Protein AF-A0A653W992-F1 (afdb_monomer_lite)

Secondary structure (DSSP, 8-state):
--------BTTEEE-TTS-EEEE-SS-EEEEETTEEEETTS-EEE----S-----EEEEEEETTEEEEEEE----SSS--EEEEEEEE-SS-EEEEEE-GGG--SS--SS--THHHHHHHHHHHHT-SSEEEESSS--HHHHHHHHHHHHHHHH-

pLDDT: mean 84.24, std 14.91, range [30.56, 96.31]

Structure (mmCIF, N/CA/C/O backbone):
data_AF-A0A653W992-F1
#
_entry.id   AF-A0A653W992-F1
#
loop_
_atom_site.group_PDB
_atom_site.id
_atom_site.type_symbol
_atom_site.label_atom_id
_atom_site.label_alt_id
_atom_site.label_comp_id
_atom_site.label_asym_id
_atom_site.label_entity_id
_atom_site.label_seq_id
_atom_site.pdbx_PDB_ins_code
_atom_site.Cartn_x
_atom_site.Cartn_y
_atom_site.Cartn_z
_atom_site.occupancy
_atom_site.B_iso_or_equiv
_atom_site.auth_seq_id
_atom_site.auth_comp_id
_atom_site.auth_asym_id
_atom_site.auth_atom_id
_atom_site.pdbx_PDB_model_num
ATOM 1 N N . MET A 1 1 ? 14.670 -23.762 14.398 1.00 33.62 1 MET A N 1
ATOM 2 C CA . MET A 1 1 ? 13.856 -22.955 15.331 1.00 33.62 1 MET A CA 1
ATOM 3 C C . MET A 1 1 ? 13.673 -21.598 14.675 1.00 33.62 1 MET A C 1
ATOM 5 O O . MET A 1 1 ? 14.573 -20.774 14.749 1.00 33.62 1 MET A O 1
ATOM 9 N N . VAL A 1 2 ? 12.604 -21.442 13.892 1.00 32.41 2 VAL A N 1
ATOM 10 C CA . VAL A 1 2 ? 12.324 -20.205 13.151 1.00 32.41 2 VAL A CA 1
ATOM 11 C C . VAL A 1 2 ? 11.739 -19.209 14.148 1.00 32.41 2 VAL A C 1
ATOM 13 O O . VAL A 1 2 ? 10.761 -19.517 14.825 1.00 32.41 2 VAL A O 1
ATOM 16 N N . LYS A 1 3 ? 12.388 -18.053 14.309 1.00 30.56 3 LYS A N 1
ATOM 17 C CA . LYS A 1 3 ? 11.819 -16.918 15.036 1.00 30.56 3 LYS A CA 1
ATOM 18 C C . LYS A 1 3 ? 10.746 -16.308 14.134 1.00 30.56 3 LYS A C 1
ATOM 20 O O . LYS A 1 3 ? 11.081 -15.534 13.248 1.00 30.56 3 LYS A O 1
ATOM 25 N N . CYS A 1 4 ? 9.482 -16.655 14.351 1.00 42.38 4 CYS A N 1
ATOM 26 C CA . CYS A 1 4 ? 8.372 -15.831 13.885 1.00 42.38 4 CYS A CA 1
ATOM 27 C C . CYS A 1 4 ? 8.375 -14.568 14.751 1.00 42.38 4 CYS A C 1
ATOM 29 O O . CYS A 1 4 ? 7.925 -14.594 15.897 1.00 42.38 4 CYS A O 1
ATOM 31 N N . GLN A 1 5 ? 8.978 -13.486 14.262 1.00 39.88 5 GLN A N 1
ATOM 32 C CA . GLN A 1 5 ? 8.720 -12.169 14.831 1.00 39.88 5 GLN A CA 1
ATOM 33 C C . GLN A 1 5 ? 7.346 -11.744 14.321 1.00 39.88 5 GLN A C 1
ATOM 35 O O . GLN A 1 5 ? 7.223 -11.244 13.211 1.00 39.88 5 GLN A O 1
ATOM 40 N N . SER A 1 6 ? 6.310 -12.027 15.112 1.00 42.47 6 SER A N 1
ATOM 41 C CA . SER A 1 6 ? 4.991 -11.439 14.903 1.00 42.47 6 SER A CA 1
ATOM 42 C C . SER A 1 6 ? 5.115 -9.943 15.172 1.00 42.47 6 SER A C 1
ATOM 44 O O . SER A 1 6 ? 5.264 -9.526 16.323 1.00 42.47 6 SER A O 1
ATOM 46 N N . SER A 1 7 ? 5.149 -9.130 14.122 1.00 49.47 7 SER A N 1
ATOM 47 C CA . SER A 1 7 ? 4.973 -7.683 14.225 1.00 49.47 7 SER A CA 1
ATOM 48 C C . SER A 1 7 ? 3.482 -7.384 14.405 1.00 49.47 7 SER A C 1
ATOM 50 O O . SER A 1 7 ? 2.852 -6.802 13.528 1.00 49.47 7 SER A O 1
ATOM 52 N N . ASP A 1 8 ? 2.914 -7.834 15.529 1.00 55.31 8 ASP A N 1
ATOM 53 C CA . ASP A 1 8 ? 1.565 -7.462 15.960 1.00 55.31 8 ASP A CA 1
ATOM 54 C C . ASP A 1 8 ? 1.601 -6.002 16.417 1.00 55.31 8 ASP A C 1
ATOM 56 O O . ASP A 1 8 ? 1.963 -5.682 17.554 1.00 55.31 8 ASP A O 1
ATOM 60 N N . VAL A 1 9 ? 1.257 -5.094 15.511 1.00 65.62 9 VAL A N 1
ATOM 61 C CA . VAL A 1 9 ? 1.146 -3.667 15.802 1.00 65.62 9 VAL A CA 1
ATOM 62 C C . VAL A 1 9 ? -0.334 -3.338 15.843 1.00 65.62 9 VAL A C 1
ATOM 64 O O . VAL A 1 9 ? -0.971 -3.289 14.807 1.00 65.62 9 VAL A O 1
ATOM 67 N N . ARG A 1 10 ? -0.890 -3.161 17.049 1.00 72.38 10 ARG A N 1
ATOM 68 C CA . ARG A 1 10 ? -2.272 -2.721 17.348 1.00 72.38 10 ARG A CA 1
ATOM 69 C C . ARG A 1 10 ? -3.287 -2.976 16.218 1.00 72.38 10 ARG A C 1
ATOM 71 O O . ARG A 1 10 ? -3.537 -2.087 15.431 1.00 72.38 10 ARG A O 1
ATOM 78 N N . GLY A 1 11 ? -3.914 -4.147 16.150 1.00 86.31 11 GLY A N 1
ATOM 79 C CA . GLY A 1 11 ? -4.933 -4.431 15.125 1.00 86.31 11 GLY A CA 1
ATOM 80 C C . GLY A 1 11 ? -4.375 -4.694 13.722 1.00 86.31 11 GLY A C 1
ATOM 81 O O . GLY A 1 11 ? -5.127 -5.120 12.863 1.00 86.31 11 GLY A O 1
ATOM 82 N N . ILE A 1 12 ? -3.076 -4.524 13.481 1.00 93.12 12 ILE A N 1
ATOM 83 C CA . ILE A 1 12 ? -2.387 -5.012 12.286 1.00 93.12 12 ILE A CA 1
ATOM 84 C C . ILE A 1 12 ? -1.557 -6.237 12.650 1.00 93.12 12 ILE A C 1
ATOM 86 O O . ILE A 1 12 ? -0.782 -6.215 13.609 1.00 93.12 12 ILE A O 1
ATOM 90 N N . ARG A 1 13 ? -1.689 -7.293 11.849 1.00 92.50 13 ARG A N 1
ATOM 91 C CA . ARG A 1 13 ? -0.866 -8.502 11.944 1.00 92.50 13 ARG A CA 1
ATOM 92 C C . ARG A 1 13 ? -0.565 -9.075 10.570 1.00 92.50 13 ARG A C 1
ATOM 94 O O . ARG A 1 13 ? -1.319 -8.856 9.628 1.00 92.50 13 ARG A O 1
ATOM 101 N N . THR A 1 14 ? 0.485 -9.876 10.478 1.00 90.88 14 THR A N 1
ATOM 102 C CA . THR A 1 14 ? 0.750 -10.711 9.300 1.00 90.88 14 THR A CA 1
ATOM 103 C C . THR A 1 14 ? 0.310 -12.137 9.613 1.00 90.88 14 THR A C 1
ATOM 105 O O . THR A 1 14 ? 0.694 -12.679 10.648 1.00 90.88 14 THR A O 1
ATOM 108 N N . ASN A 1 15 ? -0.534 -12.739 8.773 1.00 88.81 15 ASN A N 1
ATOM 109 C CA . ASN A 1 15 ? -0.972 -14.125 8.964 1.00 88.81 15 ASN A CA 1
ATOM 110 C C . ASN A 1 15 ? 0.077 -15.140 8.455 1.00 88.81 15 ASN A C 1
ATOM 112 O O . ASN A 1 15 ? 1.110 -14.760 7.904 1.00 88.81 15 ASN A O 1
ATOM 116 N N . ASP A 1 16 ? -0.199 -16.438 8.622 1.00 87.19 16 ASP A N 1
ATOM 117 C CA . ASP A 1 16 ? 0.714 -17.521 8.215 1.00 87.19 16 ASP A CA 1
ATOM 118 C C . ASP A 1 16 ? 0.982 -17.566 6.697 1.00 87.19 16 ASP A C 1
ATOM 120 O O . ASP A 1 16 ? 2.011 -18.090 6.270 1.00 87.19 16 ASP A O 1
ATOM 124 N N . ASP A 1 17 ? 0.094 -16.978 5.889 1.00 86.19 17 ASP A N 1
ATOM 125 C CA . ASP A 1 17 ? 0.228 -16.871 4.432 1.00 86.19 17 ASP A CA 1
ATOM 126 C C . ASP A 1 17 ? 1.003 -15.611 3.998 1.00 86.19 17 ASP A C 1
ATOM 128 O O . ASP A 1 17 ? 1.178 -15.363 2.805 1.00 86.19 17 ASP A O 1
ATOM 132 N N . GLY A 1 18 ? 1.458 -14.788 4.950 1.00 86.88 18 GLY A N 1
ATOM 133 C CA . GLY A 1 18 ? 2.136 -13.521 4.673 1.00 86.88 18 GLY A CA 1
ATOM 134 C C . GLY A 1 18 ? 1.195 -12.364 4.316 1.00 86.88 18 GLY A C 1
ATOM 135 O O . GLY A 1 18 ? 1.671 -11.282 3.976 1.00 86.88 18 GLY A O 1
ATOM 136 N N . ALA A 1 19 ? -0.123 -12.558 4.404 1.00 91.62 19 ALA A N 1
ATOM 137 C CA . ALA A 1 19 ? -1.104 -11.503 4.181 1.00 91.62 19 ALA A CA 1
ATOM 138 C C . ALA A 1 19 ? -1.173 -10.557 5.385 1.00 91.62 19 ALA A C 1
ATOM 140 O O . ALA A 1 19 ? -1.097 -10.986 6.540 1.00 91.62 19 ALA A O 1
ATOM 141 N N . ILE A 1 20 ? -1.370 -9.269 5.111 1.00 94.00 20 ILE A N 1
ATOM 142 C CA . ILE A 1 20 ? -1.537 -8.245 6.144 1.00 94.00 20 ILE A CA 1
ATOM 143 C C . ILE A 1 20 ? -3.013 -8.199 6.520 1.00 94.00 20 ILE A C 1
ATOM 145 O O . ILE A 1 20 ? -3.868 -7.997 5.665 1.00 94.00 20 ILE A O 1
ATOM 149 N N . VAL A 1 21 ? -3.327 -8.363 7.796 1.00 95.50 21 VAL A N 1
ATOM 150 C CA . VAL A 1 21 ? -4.686 -8.268 8.326 1.00 95.50 21 VAL A CA 1
ATOM 151 C C . VAL A 1 21 ? -4.795 -7.005 9.165 1.00 95.50 21 VAL A C 1
ATOM 153 O O . VAL A 1 21 ? -3.976 -6.805 10.057 1.00 95.50 21 VAL A O 1
ATOM 156 N N . VAL A 1 22 ? -5.805 -6.182 8.886 1.00 95.94 22 VAL A N 1
ATOM 157 C CA . VAL A 1 22 ? -6.180 -5.001 9.673 1.00 95.94 22 VAL A CA 1
ATOM 158 C C . VAL A 1 22 ? -7.526 -5.275 10.346 1.00 95.94 22 VAL A C 1
ATOM 160 O O . VAL A 1 22 ? -8.522 -5.546 9.679 1.00 95.94 22 VAL A O 1
ATOM 163 N N . GLU A 1 23 ? -7.557 -5.220 11.670 1.00 95.62 23 GLU A N 1
ATOM 164 C CA . GLU A 1 23 ? -8.692 -5.530 12.533 1.00 95.62 23 GLU A CA 1
ATOM 165 C C . GLU A 1 23 ? -9.182 -4.242 13.208 1.00 95.62 23 GLU A C 1
ATOM 167 O O . GLU A 1 23 ? -8.543 -3.701 14.116 1.00 95.62 23 GLU A O 1
ATOM 172 N N . GLY A 1 24 ? -10.334 -3.751 12.753 1.00 93.00 24 GLY A N 1
ATOM 173 C CA . GLY A 1 24 ? -11.119 -2.752 13.467 1.00 93.00 24 GLY A CA 1
ATOM 174 C C . GLY A 1 24 ? -12.109 -3.405 14.434 1.00 93.00 24 GLY A C 1
ATOM 175 O O . GLY A 1 24 ? -12.184 -4.627 14.564 1.00 93.00 24 GLY A O 1
ATOM 176 N N . THR A 1 25 ? -12.883 -2.593 15.157 1.00 93.50 25 THR A N 1
ATOM 177 C CA . THR A 1 25 ? -13.865 -3.121 16.127 1.00 93.50 25 THR A CA 1
ATOM 178 C C . THR A 1 25 ? -15.138 -3.651 15.481 1.00 93.50 25 THR A C 1
ATOM 180 O O . THR A 1 25 ? -15.875 -4.395 16.125 1.00 93.50 25 THR A O 1
ATOM 183 N N . GLU A 1 26 ? -15.434 -3.223 14.255 1.00 93.69 26 GLU A N 1
ATOM 184 C CA . GLU A 1 26 ? -16.644 -3.622 13.533 1.00 93.69 26 GLU A CA 1
ATOM 185 C C . GLU A 1 26 ? -16.327 -4.589 12.405 1.00 93.69 26 GLU A C 1
ATOM 187 O O . GLU A 1 26 ? -17.135 -5.472 12.119 1.00 93.69 26 GLU A O 1
ATOM 192 N N . ARG A 1 27 ? -15.169 -4.402 11.762 1.00 94.56 27 ARG A N 1
ATOM 193 C CA . ARG A 1 27 ? -14.783 -5.142 10.570 1.00 94.56 27 ARG A CA 1
ATOM 194 C C . ARG A 1 27 ? -13.300 -5.461 10.548 1.00 94.56 27 ARG A C 1
ATOM 196 O O . ARG A 1 27 ? -12.490 -4.780 11.173 1.00 94.56 27 ARG A O 1
ATOM 203 N N . SER A 1 28 ? -12.939 -6.449 9.746 1.00 95.62 28 SER A N 1
ATOM 204 C CA . SER A 1 28 ? -11.553 -6.740 9.394 1.00 95.62 28 SER A CA 1
ATOM 205 C C . SER A 1 28 ? -11.343 -6.777 7.886 1.00 95.62 28 SER A C 1
ATOM 207 O O . SER A 1 28 ? -12.259 -7.050 7.104 1.00 95.62 28 SER A O 1
ATOM 209 N N . LEU A 1 29 ? -10.108 -6.490 7.494 1.00 95.75 29 LEU A N 1
ATOM 210 C CA . LEU A 1 29 ? -9.625 -6.518 6.126 1.00 95.75 29 LEU A CA 1
ATOM 211 C C . LEU A 1 29 ? -8.376 -7.390 6.053 1.00 95.75 29 LEU A C 1
ATOM 213 O O . LEU A 1 29 ? -7.474 -7.262 6.873 1.00 95.75 29 LEU A O 1
ATOM 217 N N . THR A 1 30 ? -8.304 -8.245 5.039 1.00 95.31 30 THR A N 1
ATOM 218 C CA . THR A 1 30 ? -7.100 -8.987 4.658 1.00 95.31 30 THR A CA 1
ATOM 219 C C . THR A 1 30 ? -6.576 -8.438 3.340 1.00 95.31 30 THR A C 1
ATOM 221 O O . THR A 1 30 ? -7.289 -8.424 2.338 1.00 95.31 30 THR A O 1
ATOM 224 N N . TYR A 1 31 ? -5.330 -7.987 3.348 1.00 93.25 31 TYR A N 1
ATOM 225 C CA . TYR A 1 31 ? -4.607 -7.444 2.214 1.00 93.25 31 TYR A CA 1
ATOM 226 C C . TYR A 1 31 ? -3.562 -8.442 1.719 1.00 93.25 31 TYR A C 1
ATOM 228 O O . TYR A 1 31 ? -2.720 -8.941 2.469 1.00 93.25 31 TYR A O 1
ATOM 236 N N . THR A 1 32 ? -3.588 -8.654 0.412 1.00 89.81 32 THR A N 1
ATOM 237 C CA . THR A 1 32 ? -2.487 -9.194 -0.379 1.00 89.81 32 THR A CA 1
ATOM 238 C C . THR A 1 32 ? -2.224 -8.237 -1.544 1.00 89.81 32 THR A C 1
ATOM 240 O O . THR A 1 32 ? -3.139 -7.506 -1.938 1.00 89.81 32 THR A O 1
ATOM 243 N N . PRO A 1 33 ? -1.030 -8.264 -2.159 1.00 86.25 33 PRO A N 1
ATOM 244 C CA . PRO A 1 33 ? -0.671 -7.328 -3.223 1.00 86.25 33 PRO A CA 1
ATOM 245 C C . PRO A 1 33 ? -1.639 -7.246 -4.411 1.00 86.25 33 PRO A C 1
ATOM 247 O O . PRO A 1 33 ? -1.649 -6.232 -5.091 1.00 86.25 33 PRO A O 1
ATOM 250 N N . ARG A 1 34 ? -2.458 -8.278 -4.666 1.00 85.50 34 ARG A N 1
ATOM 251 C CA . ARG A 1 34 ? -3.416 -8.323 -5.793 1.00 85.50 34 ARG A CA 1
ATOM 252 C C . ARG A 1 34 ? -4.883 -8.406 -5.378 1.00 85.50 34 ARG A C 1
ATOM 254 O O . ARG A 1 34 ? -5.772 -8.312 -6.225 1.00 85.50 34 ARG A O 1
ATOM 261 N 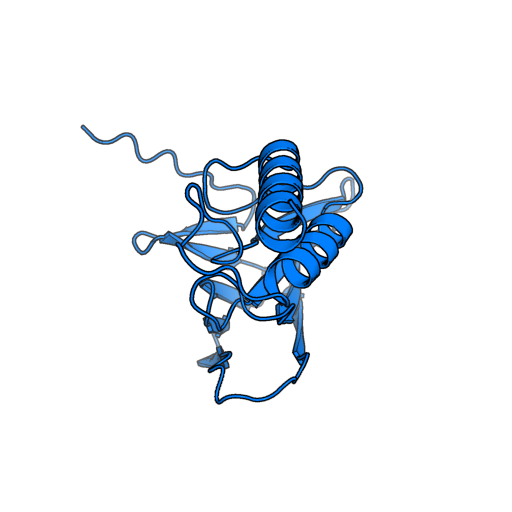N . LEU A 1 35 ? -5.143 -8.637 -4.095 1.00 87.81 35 LEU A N 1
ATOM 262 C CA . LEU A 1 35 ? -6.478 -8.899 -3.578 1.00 87.81 35 LEU A CA 1
ATOM 263 C C . LEU A 1 35 ? -6.609 -8.364 -2.159 1.00 87.81 35 LEU A C 1
ATOM 265 O O . LEU A 1 35 ? -5.845 -8.717 -1.262 1.00 87.81 35 LEU A O 1
ATOM 269 N N . VAL A 1 36 ? -7.663 -7.596 -1.956 1.00 90.81 36 VAL A N 1
ATOM 270 C CA . VAL A 1 36 ? -8.150 -7.165 -0.656 1.00 90.81 36 VAL A CA 1
ATOM 271 C C . VAL A 1 36 ? -9.496 -7.825 -0.405 1.00 90.81 36 VAL A C 1
ATOM 273 O O . VAL A 1 36 ? -10.355 -7.841 -1.283 1.00 90.81 36 VAL A O 1
ATOM 276 N N . THR A 1 37 ? -9.682 -8.379 0.789 1.00 93.19 37 THR A N 1
ATOM 277 C CA . THR A 1 37 ? -10.914 -9.065 1.197 1.00 93.19 37 THR A CA 1
ATOM 278 C C . THR A 1 37 ? -11.382 -8.532 2.543 1.00 93.19 37 THR A C 1
ATOM 280 O O . THR A 1 37 ? -10.609 -8.530 3.498 1.00 93.19 37 THR A O 1
ATOM 283 N N . LEU A 1 38 ? -12.637 -8.096 2.633 1.00 93.69 38 LEU A N 1
ATOM 284 C CA . LEU A 1 38 ? -13.294 -7.812 3.906 1.00 93.69 38 LEU A CA 1
ATOM 285 C C . LEU A 1 38 ? -13.922 -9.080 4.481 1.00 93.69 38 LEU A C 1
ATOM 287 O O . LEU A 1 38 ? -14.229 -10.035 3.768 1.00 93.69 38 LEU A O 1
ATOM 291 N N . ASP A 1 39 ? -14.169 -9.059 5.782 1.00 93.81 39 ASP A N 1
ATOM 292 C CA . ASP A 1 39 ? -14.832 -10.141 6.512 1.00 93.81 39 ASP A CA 1
ATOM 293 C C . ASP A 1 39 ? -16.261 -10.485 6.070 1.00 93.81 39 ASP A C 1
ATOM 295 O O . ASP A 1 39 ? -16.716 -11.603 6.313 1.00 93.81 39 ASP A O 1
ATOM 299 N N . ASP A 1 40 ? -16.965 -9.577 5.395 1.00 90.06 40 ASP A N 1
ATOM 300 C CA . ASP A 1 40 ? -18.277 -9.857 4.796 1.00 90.06 40 ASP A CA 1
ATOM 301 C C . ASP A 1 40 ? -18.189 -10.559 3.433 1.00 90.06 40 ASP A C 1
ATOM 303 O O . ASP A 1 40 ? -19.218 -10.828 2.810 1.00 90.06 40 ASP A O 1
ATOM 307 N N . GLY A 1 41 ? -16.973 -10.847 2.963 1.00 87.75 41 GLY A N 1
ATOM 308 C CA . GLY A 1 41 ? -16.708 -11.448 1.662 1.00 87.75 41 GLY A CA 1
ATOM 309 C C . GLY A 1 41 ? -16.619 -10.447 0.509 1.00 87.75 41 GLY A C 1
ATOM 310 O O . GLY A 1 41 ? -16.445 -10.873 -0.631 1.00 87.75 41 GLY A O 1
ATOM 311 N N . THR A 1 42 ? -16.710 -9.137 0.762 1.00 88.06 42 THR A N 1
ATOM 312 C CA . THR A 1 42 ? -16.421 -8.117 -0.254 1.00 88.06 42 THR A CA 1
ATOM 313 C C . THR A 1 42 ? -14.959 -8.216 -0.668 1.00 88.06 42 THR A C 1
ATOM 315 O O . THR A 1 42 ? -14.064 -8.208 0.175 1.00 88.06 42 THR A O 1
ATOM 318 N N . THR A 1 43 ? -14.709 -8.262 -1.974 1.00 87.69 43 THR A N 1
ATOM 319 C CA . THR A 1 43 ? -13.357 -8.345 -2.529 1.00 87.69 43 THR A CA 1
ATOM 320 C C . THR A 1 43 ? -13.065 -7.179 -3.456 1.00 87.69 43 THR A C 1
ATOM 322 O O . THR A 1 43 ? -13.872 -6.858 -4.330 1.00 87.69 43 THR A O 1
ATOM 325 N N . VAL A 1 44 ? -11.870 -6.614 -3.325 1.00 82.94 44 VAL A N 1
ATOM 326 C CA . VAL A 1 44 ? -11.264 -5.712 -4.304 1.00 82.94 44 VAL A CA 1
ATOM 327 C C . VAL A 1 44 ? -10.056 -6.434 -4.880 1.00 82.94 44 VAL A C 1
ATOM 329 O O . VAL A 1 44 ? -9.066 -6.644 -4.187 1.00 82.94 44 VAL A O 1
ATOM 332 N N . ALA A 1 45 ? -10.154 -6.849 -6.136 1.00 80.44 45 ALA A N 1
ATOM 333 C CA . ALA A 1 45 ? -9.063 -7.479 -6.864 1.00 80.44 45 ALA A CA 1
ATOM 334 C C . ALA A 1 45 ? -8.676 -6.593 -8.043 1.00 80.44 45 ALA A C 1
ATOM 336 O O . ALA A 1 45 ? -9.551 -5.998 -8.677 1.00 80.44 45 ALA A O 1
ATOM 337 N N . HIS A 1 46 ? -7.385 -6.545 -8.357 1.00 70.44 46 HIS A N 1
ATOM 338 C CA . HIS A 1 46 ? -6.929 -5.979 -9.617 1.00 70.44 46 HIS A CA 1
ATOM 339 C C . HIS A 1 46 ? -6.346 -7.089 -10.487 1.00 70.44 46 HIS A C 1
ATOM 341 O O . HIS A 1 46 ? -5.213 -7.530 -10.306 1.00 70.44 46 HIS A O 1
ATOM 347 N N . GLU A 1 47 ? -7.141 -7.553 -11.448 1.00 56.50 47 GLU A N 1
ATOM 348 C CA . GLU A 1 47 ? -6.609 -8.282 -12.591 1.00 56.50 47 GLU A CA 1
ATOM 349 C C . GLU A 1 47 ? -6.245 -7.242 -13.649 1.00 56.50 47 GLU A C 1
ATOM 351 O O . GLU A 1 47 ? -7.131 -6.627 -14.245 1.00 56.50 47 GLU A O 1
ATOM 356 N N . SER A 1 48 ? -4.947 -7.026 -13.879 1.00 53.06 48 SER A N 1
ATOM 357 C CA . SER A 1 48 ? -4.479 -6.226 -15.013 1.00 53.06 48 SER A CA 1
ATOM 358 C C . SER A 1 48 ? -4.870 -6.957 -16.307 1.00 53.06 48 SER A C 1
ATOM 360 O O . SER A 1 48 ? -4.135 -7.785 -16.834 1.00 53.06 48 SER A O 1
ATOM 362 N N . GLN A 1 49 ? -6.086 -6.707 -16.802 1.00 47.59 49 GLN A N 1
ATOM 363 C CA . GLN A 1 49 ? -6.607 -7.218 -18.079 1.00 47.59 49 GLN A CA 1
ATOM 364 C C . GLN A 1 49 ? -6.202 -6.296 -19.252 1.00 47.59 49 GLN A C 1
ATOM 366 O O . GLN A 1 49 ? -6.865 -6.263 -20.288 1.00 47.59 49 GLN A O 1
ATOM 371 N N . GLY A 1 50 ? -5.121 -5.517 -19.093 1.00 42.97 50 GLY A N 1
ATOM 372 C CA . GLY A 1 50 ? -4.597 -4.601 -20.113 1.00 42.97 50 GLY A CA 1
ATOM 373 C C . GLY A 1 50 ? -5.297 -3.238 -20.196 1.00 42.97 50 GLY A C 1
ATOM 374 O O . GLY A 1 50 ? -5.368 -2.669 -21.285 1.00 42.97 50 GLY A O 1
ATOM 375 N N . GLY A 1 51 ? -5.834 -2.717 -19.084 1.00 44.28 51 GLY A N 1
ATOM 376 C CA . GLY A 1 51 ? -6.476 -1.396 -19.014 1.00 44.28 51 GLY A CA 1
ATOM 377 C C . GLY A 1 51 ? -5.780 -0.424 -18.050 1.00 44.28 51 GLY A C 1
ATOM 378 O O . GLY A 1 51 ? -5.270 -0.837 -17.019 1.00 44.28 51 GLY A O 1
ATOM 379 N N . GLU A 1 52 ? -5.812 0.878 -18.358 1.00 52.84 52 GLU A N 1
ATOM 380 C CA . GLU A 1 52 ? -5.161 1.972 -17.598 1.00 52.84 52 GLU A CA 1
ATOM 381 C C . GLU A 1 52 ? -5.948 2.432 -16.347 1.00 52.84 52 GLU A C 1
ATOM 383 O O . GLU A 1 52 ? -5.889 3.596 -15.948 1.00 52.84 52 GLU A O 1
ATOM 388 N N . MET A 1 53 ? -6.779 1.573 -15.751 1.00 48.09 53 MET A N 1
ATOM 389 C CA . MET A 1 53 ? -7.740 2.034 -14.748 1.00 48.09 53 MET A CA 1
ATOM 390 C C . MET A 1 53 ? -7.078 2.217 -13.372 1.00 48.09 53 MET A C 1
ATOM 392 O O . MET A 1 53 ? -6.660 1.260 -12.722 1.00 48.09 53 MET A O 1
ATOM 396 N N . SER A 1 54 ? -7.032 3.461 -12.894 1.00 58.22 54 SER A N 1
ATOM 397 C CA . SER A 1 54 ? -6.739 3.782 -11.497 1.00 58.22 54 SER A CA 1
ATOM 398 C C . SER A 1 54 ? -8.014 3.599 -10.668 1.00 58.22 54 SER A C 1
ATOM 400 O O . SER A 1 54 ? -8.959 4.383 -10.799 1.00 58.22 54 SER A O 1
ATOM 402 N N . SER A 1 55 ? -8.074 2.565 -9.831 1.00 65.12 55 SER A N 1
ATOM 403 C CA . SER A 1 55 ? -9.166 2.368 -8.870 1.00 65.12 55 SER A CA 1
ATOM 404 C C . SER A 1 55 ? -8.701 2.711 -7.462 1.00 65.12 55 SER A C 1
ATOM 406 O O . SER A 1 55 ? -7.634 2.262 -7.043 1.00 65.12 55 SER A O 1
ATOM 408 N N . VAL A 1 56 ? -9.529 3.457 -6.730 1.00 75.62 56 VAL A N 1
ATOM 409 C CA . VAL A 1 56 ? -9.364 3.702 -5.295 1.00 75.62 56 VAL A CA 1
ATOM 410 C C . VAL A 1 56 ? -10.587 3.153 -4.573 1.00 75.62 56 VAL A C 1
ATOM 412 O O . VAL A 1 56 ? -11.721 3.356 -5.009 1.00 75.62 56 VAL A O 1
ATOM 415 N N . TRP A 1 57 ? -10.351 2.452 -3.475 1.00 85.88 57 TRP A N 1
ATOM 416 C CA . TRP A 1 57 ? -11.374 1.941 -2.575 1.00 85.88 57 TRP A CA 1
ATOM 417 C C . TRP A 1 57 ? -10.995 2.295 -1.139 1.00 85.88 57 TRP A C 1
ATOM 419 O O . TRP A 1 57 ? -9.814 2.334 -0.814 1.00 85.88 57 TRP A O 1
ATOM 429 N N . ALA A 1 58 ? -11.975 2.556 -0.278 1.00 90.00 58 ALA A N 1
ATOM 430 C CA . ALA A 1 58 ? -11.720 2.859 1.124 1.00 90.00 58 ALA A CA 1
ATOM 431 C C . ALA A 1 58 ? -12.812 2.285 2.028 1.00 90.00 58 ALA A C 1
ATOM 433 O O . ALA A 1 58 ? -13.965 2.145 1.607 1.00 90.00 58 ALA A O 1
ATOM 434 N N . ALA A 1 59 ? -12.453 1.995 3.276 1.00 92.00 59 ALA A N 1
ATOM 435 C CA . ALA A 1 59 ? -13.389 1.567 4.306 1.00 92.00 59 ALA A CA 1
ATOM 436 C C . ALA A 1 59 ? -13.005 2.084 5.695 1.00 92.00 59 ALA A C 1
ATOM 438 O O . ALA A 1 59 ? -11.833 2.185 6.049 1.00 92.00 59 ALA A O 1
ATOM 439 N N . ASP A 1 60 ? -14.028 2.352 6.502 1.00 93.88 60 ASP A N 1
ATOM 440 C CA . ASP A 1 60 ? -13.910 2.444 7.955 1.00 93.88 60 ASP A CA 1
ATOM 441 C C . ASP A 1 60 ? -14.125 1.037 8.533 1.00 93.88 60 ASP A C 1
ATOM 443 O O . ASP A 1 60 ? -15.122 0.377 8.222 1.00 93.88 60 ASP A O 1
ATOM 447 N N . LEU A 1 61 ? -13.164 0.554 9.319 1.00 94.12 61 LEU A N 1
ATOM 448 C CA . LEU A 1 61 ? -13.217 -0.762 9.965 1.00 94.12 61 LEU A CA 1
ATOM 449 C C . LEU A 1 61 ? -13.756 -0.679 11.407 1.00 94.12 61 LEU A C 1
ATOM 451 O O . LEU A 1 61 ? -13.929 -1.700 12.081 1.00 94.12 61 LEU A O 1
ATOM 455 N N . GLY A 1 62 ? -14.028 0.531 11.895 1.00 92.56 62 GLY A N 1
ATOM 456 C CA . GLY A 1 62 ? -14.388 0.816 13.273 1.00 92.56 62 GLY A CA 1
ATOM 457 C C . GLY A 1 62 ? -13.172 0.863 14.200 1.00 92.56 62 GLY A C 1
ATOM 458 O O . GLY A 1 62 ? -12.072 0.409 13.883 1.00 92.56 62 GLY A O 1
ATOM 459 N N . GLY A 1 63 ? -13.362 1.422 15.395 1.00 90.62 63 GLY A N 1
ATOM 460 C CA . GLY A 1 63 ? -12.312 1.450 16.418 1.00 90.62 63 GLY A CA 1
ATOM 461 C C . GLY A 1 63 ? -11.142 2.376 16.088 1.00 90.62 63 GLY A C 1
ATOM 462 O O . GLY A 1 63 ? -10.046 2.164 16.598 1.00 90.62 63 GLY A O 1
ATOM 463 N N . GLY A 1 64 ? -11.372 3.384 15.240 1.00 92.62 64 GLY A N 1
ATOM 464 C CA . GLY A 1 64 ? -10.356 4.341 14.797 1.00 92.62 64 GLY A CA 1
ATOM 465 C C . GLY A 1 64 ? -9.556 3.891 13.573 1.00 92.62 64 GLY A C 1
ATOM 466 O O . GLY A 1 64 ? -8.611 4.583 13.209 1.00 92.62 64 GLY A O 1
ATOM 467 N N . TRP A 1 65 ? -9.906 2.766 12.941 1.00 95.50 65 TRP A N 1
ATOM 468 C CA . TRP A 1 65 ? -9.225 2.258 11.750 1.00 95.50 65 TRP A CA 1
ATOM 469 C C . TRP A 1 65 ? -9.900 2.693 10.456 1.00 95.50 65 TRP A C 1
ATOM 471 O O . TRP A 1 65 ? -11.042 2.331 10.187 1.00 95.50 65 TRP A O 1
ATOM 481 N N . PHE A 1 66 ? -9.139 3.387 9.616 1.00 94.81 66 PHE A N 1
ATOM 482 C CA . PHE A 1 66 ? -9.524 3.725 8.252 1.00 94.81 66 PHE A CA 1
ATOM 483 C C . PHE A 1 66 ? -8.493 3.175 7.271 1.00 94.81 66 PHE A C 1
ATOM 485 O O . PHE A 1 66 ? -7.288 3.302 7.498 1.00 94.81 66 PHE A O 1
ATOM 492 N N . VAL A 1 67 ? -8.957 2.560 6.189 1.00 94.50 67 VAL A N 1
ATOM 493 C CA . VAL A 1 67 ? -8.108 1.938 5.169 1.00 94.50 67 VAL A CA 1
ATOM 494 C C . VAL A 1 67 ? -8.452 2.487 3.795 1.00 94.50 67 VAL A C 1
ATOM 496 O O . VAL A 1 67 ? -9.626 2.621 3.456 1.00 94.50 67 VAL A O 1
ATOM 499 N N . GLU A 1 68 ? -7.430 2.767 2.995 1.00 93.56 68 GLU A N 1
ATOM 500 C CA . GLU A 1 68 ? -7.557 3.128 1.586 1.00 93.56 68 GLU A CA 1
ATOM 501 C C . GLU A 1 68 ? -6.666 2.200 0.764 1.00 93.56 68 GLU A C 1
ATOM 503 O O . GLU A 1 68 ? -5.572 1.821 1.175 1.00 93.56 68 GLU A O 1
ATOM 508 N N . VAL A 1 69 ? -7.146 1.807 -0.406 1.00 90.88 69 VAL A N 1
ATOM 509 C CA . VAL A 1 69 ? -6.472 0.895 -1.323 1.00 90.88 69 VAL A CA 1
ATOM 510 C C . VAL A 1 69 ? -6.486 1.538 -2.696 1.00 90.88 69 VAL A C 1
ATOM 512 O O . VAL A 1 69 ? -7.550 1.908 -3.193 1.00 90.88 69 VAL A O 1
ATOM 515 N N . ALA A 1 70 ? -5.318 1.663 -3.314 1.00 87.69 70 ALA A N 1
ATOM 516 C CA . ALA A 1 70 ? -5.148 2.262 -4.627 1.00 87.69 70 ALA A CA 1
ATOM 517 C C . ALA A 1 70 ? -4.369 1.330 -5.556 1.00 87.69 70 ALA A C 1
ATOM 519 O O . ALA A 1 70 ? -3.366 0.741 -5.161 1.00 87.69 70 ALA A O 1
ATOM 520 N N . HIS A 1 71 ? -4.804 1.238 -6.811 1.00 85.56 71 HIS A N 1
ATOM 521 C CA . HIS A 1 71 ? -3.983 0.694 -7.890 1.00 85.56 71 HIS A CA 1
ATOM 522 C C . HIS A 1 71 ? -3.153 1.837 -8.489 1.00 85.56 71 HIS A C 1
ATOM 524 O O . HIS A 1 71 ? -3.722 2.768 -9.067 1.00 85.56 71 HIS A O 1
ATOM 530 N N . LEU A 1 72 ? -1.829 1.792 -8.311 1.00 80.88 72 LEU A N 1
ATOM 531 C CA . LEU A 1 72 ? -0.918 2.866 -8.742 1.00 80.88 72 LEU A CA 1
ATOM 532 C C . LEU A 1 72 ? -0.256 2.601 -10.105 1.00 80.88 72 LEU A C 1
ATOM 534 O O . LEU A 1 72 ? 0.457 3.466 -10.609 1.00 80.88 72 LEU A O 1
ATOM 538 N N . GLY A 1 73 ? -0.512 1.439 -10.710 1.00 74.94 73 GLY A N 1
ATOM 539 C CA . GLY A 1 73 ? 0.055 1.007 -11.986 1.00 74.94 73 GLY A CA 1
ATOM 540 C C . GLY A 1 73 ? 0.711 -0.368 -11.885 1.00 74.94 73 GLY A C 1
ATOM 541 O O . GLY A 1 73 ? 0.694 -0.989 -10.825 1.00 74.94 73 GLY A O 1
ATOM 542 N N . ASP A 1 74 ? 1.300 -0.822 -12.994 1.00 75.31 74 ASP A N 1
ATOM 543 C CA . ASP A 1 74 ? 1.967 -2.123 -13.053 1.00 75.31 74 ASP A CA 1
ATOM 544 C C . ASP A 1 74 ? 3.408 -2.038 -12.520 1.00 75.31 74 ASP A C 1
ATOM 546 O O . ASP A 1 74 ? 4.231 -1.253 -13.011 1.00 75.31 74 ASP A O 1
ATOM 550 N N . GLY A 1 75 ? 3.702 -2.876 -11.532 1.00 74.50 75 GLY A N 1
ATOM 551 C CA . GLY A 1 75 ? 5.034 -3.224 -11.056 1.00 74.50 75 GLY A CA 1
ATOM 552 C C . GLY A 1 75 ? 5.687 -4.320 -11.914 1.00 74.50 75 GLY A C 1
ATOM 553 O O . GLY A 1 75 ? 5.385 -4.449 -13.104 1.00 74.50 75 GLY A O 1
ATOM 554 N N . PRO A 1 76 ? 6.604 -5.132 -11.356 1.00 74.88 76 PRO A N 1
ATOM 555 C CA . PRO A 1 76 ? 7.347 -6.132 -12.127 1.00 74.88 76 PRO A CA 1
ATOM 556 C C . PRO A 1 76 ? 6.457 -7.244 -12.695 1.00 74.88 76 PRO A C 1
ATOM 558 O O . PRO A 1 76 ? 6.848 -7.929 -13.641 1.00 74.88 76 PRO A O 1
ATOM 561 N N . VAL A 1 77 ? 5.286 -7.456 -12.096 1.00 72.00 77 VAL A N 1
ATOM 562 C CA . VAL A 1 77 ? 4.409 -8.606 -12.344 1.00 72.00 77 VAL A CA 1
ATOM 563 C C . VAL A 1 77 ? 2.954 -8.203 -12.600 1.00 72.00 77 VAL A C 1
ATOM 565 O O . VAL A 1 77 ? 2.167 -9.055 -13.015 1.00 72.00 77 VAL A O 1
ATOM 568 N N . GLY A 1 78 ? 2.607 -6.928 -12.412 1.00 69.56 78 GLY A N 1
ATOM 569 C CA . GLY A 1 78 ? 1.279 -6.370 -12.631 1.00 69.56 78 GLY A CA 1
ATOM 570 C C . GLY A 1 78 ? 0.295 -6.684 -11.497 1.00 69.56 78 GLY A C 1
ATOM 571 O O . GLY A 1 78 ? 0.404 -7.699 -10.789 1.00 69.56 78 GLY A O 1
ATOM 572 N N . GLY A 1 79 ? -0.730 -5.835 -11.376 1.00 65.25 79 GLY A N 1
ATOM 573 C CA . GLY A 1 79 ? -1.833 -6.037 -10.434 1.00 65.25 79 GLY A CA 1
ATOM 574 C C . GLY A 1 79 ? -1.645 -5.420 -9.048 1.00 65.25 79 GLY A C 1
ATOM 575 O O . GLY A 1 79 ? -2.336 -5.835 -8.122 1.00 65.25 79 GLY A O 1
ATOM 576 N N . GLU A 1 80 ? -0.714 -4.483 -8.876 1.00 81.50 80 GLU A N 1
ATOM 577 C CA . GLU A 1 80 ? -0.247 -4.056 -7.561 1.00 81.50 80 GLU A CA 1
ATOM 578 C C . GLU A 1 80 ? -1.182 -3.049 -6.876 1.00 81.50 80 GLU A C 1
ATOM 580 O O . GLU A 1 80 ? -1.290 -1.874 -7.237 1.00 81.50 80 GLU A O 1
ATOM 585 N N . LEU A 1 81 ? -1.851 -3.522 -5.828 1.00 85.75 81 LEU A N 1
ATOM 586 C CA . LEU A 1 81 ? -2.616 -2.708 -4.897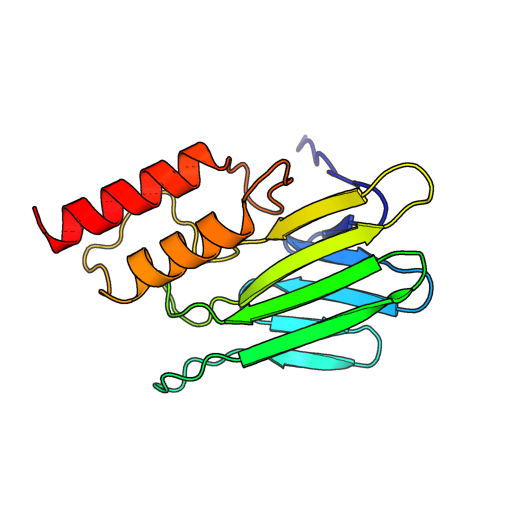 1.00 85.75 81 LEU A CA 1
ATOM 587 C C . LEU A 1 81 ? -1.690 -2.180 -3.804 1.00 85.75 81 LEU A C 1
ATOM 589 O O . LEU A 1 81 ? -1.039 -2.960 -3.117 1.00 85.75 81 LEU A O 1
ATOM 593 N N . VAL A 1 82 ? -1.685 -0.872 -3.579 1.00 90.12 82 VAL A N 1
ATOM 594 C CA . VAL A 1 82 ? -1.050 -0.239 -2.418 1.00 90.12 82 VAL A CA 1
ATOM 595 C C . VAL A 1 82 ? -2.128 0.082 -1.400 1.00 90.12 82 VAL A C 1
ATOM 597 O O . VAL A 1 82 ? -3.152 0.667 -1.749 1.00 90.12 82 VAL A O 1
ATOM 600 N N . MET A 1 83 ? -1.909 -0.298 -0.144 1.00 93.25 83 MET A N 1
ATOM 601 C CA . MET A 1 83 ? -2.833 0.001 0.950 1.00 93.25 83 MET A CA 1
ATOM 602 C C . MET A 1 83 ? -2.217 1.026 1.895 1.00 93.25 83 MET A C 1
ATOM 604 O O . MET A 1 83 ? -1.095 0.845 2.365 1.00 93.25 83 MET A O 1
ATOM 608 N N . THR A 1 84 ? -2.976 2.058 2.242 1.00 94.50 84 THR A N 1
ATOM 609 C CA . THR A 1 84 ? -2.728 2.874 3.428 1.00 94.50 84 THR A CA 1
ATOM 610 C C . THR A 1 84 ? -3.701 2.451 4.522 1.00 94.50 84 THR A C 1
ATOM 612 O O . THR A 1 84 ? -4.892 2.259 4.289 1.00 94.50 84 THR A O 1
ATOM 615 N N . ALA A 1 85 ? -3.196 2.286 5.739 1.00 95.06 85 ALA A N 1
ATOM 616 C CA . ALA A 1 85 ? -4.029 2.090 6.917 1.00 95.06 85 ALA A CA 1
ATOM 617 C C . ALA A 1 85 ? -3.702 3.192 7.919 1.00 95.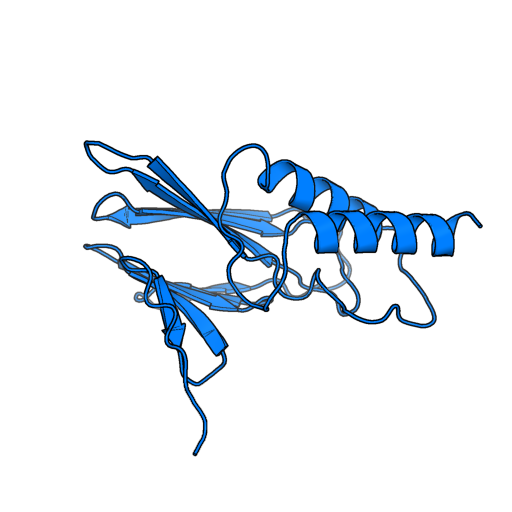06 85 ALA A C 1
ATOM 619 O O . ALA A 1 85 ? -2.537 3.467 8.202 1.00 95.06 85 ALA A O 1
ATOM 620 N N . THR A 1 86 ? -4.727 3.847 8.442 1.00 95.44 86 THR A N 1
ATOM 621 C CA . THR A 1 86 ? -4.587 4.922 9.419 1.00 95.44 86 THR A CA 1
ATOM 622 C C . THR A 1 86 ? -5.337 4.539 10.677 1.00 95.44 86 THR A C 1
ATOM 624 O O . THR A 1 86 ? -6.539 4.279 10.637 1.00 95.44 86 THR A O 1
ATOM 627 N N . PHE A 1 87 ? -4.622 4.546 11.796 1.00 94.81 87 PHE A N 1
ATOM 628 C CA . PHE A 1 87 ? -5.222 4.497 13.117 1.00 94.81 87 PHE A CA 1
ATOM 629 C C . PHE A 1 87 ? -5.337 5.911 13.675 1.00 94.81 87 PHE A C 1
ATOM 631 O O . PHE A 1 87 ? -4.330 6.609 13.813 1.00 94.81 87 PHE A O 1
ATOM 638 N N . ILE A 1 88 ? -6.555 6.315 14.023 1.00 93.00 88 ILE A N 1
ATOM 639 C CA . ILE A 1 88 ? -6.872 7.599 14.643 1.00 93.00 88 ILE A CA 1
ATOM 640 C C . ILE A 1 88 ? -7.301 7.332 16.088 1.00 93.00 88 ILE A C 1
ATOM 642 O O . ILE A 1 88 ? -8.449 6.983 16.367 1.00 93.00 88 ILE A O 1
ATOM 646 N N . GLY A 1 89 ? -6.352 7.471 17.013 1.00 88.69 89 GLY A N 1
ATOM 647 C CA . GLY A 1 89 ? -6.582 7.408 18.451 1.00 88.69 89 GLY A CA 1
ATOM 648 C C . GLY A 1 89 ? -6.808 8.789 19.067 1.00 88.69 89 GLY A C 1
ATOM 649 O O . GLY A 1 89 ? -6.679 9.819 18.411 1.00 88.69 89 GLY A O 1
ATOM 650 N N . LEU A 1 90 ? -7.122 8.814 20.365 1.00 85.88 90 LEU A N 1
ATOM 651 C CA . LEU A 1 90 ? -7.325 10.067 21.108 1.00 85.88 90 LEU A CA 1
ATOM 652 C C . LEU A 1 90 ? -6.041 10.907 21.222 1.00 85.88 90 LEU A C 1
ATOM 654 O O . LEU A 1 90 ? -6.115 12.130 21.161 1.00 85.88 90 LEU A O 1
ATOM 658 N N . ASP A 1 91 ? -4.889 10.246 21.363 1.00 90.38 91 ASP A N 1
ATOM 659 C CA . ASP A 1 91 ? -3.597 10.892 21.637 1.00 90.38 91 ASP A CA 1
ATOM 660 C C . ASP A 1 91 ? -2.594 10.765 20.478 1.00 90.38 91 ASP A C 1
ATOM 662 O O . ASP A 1 91 ? -1.559 11.430 20.474 1.00 90.38 91 ASP A O 1
ATOM 666 N N . GLU A 1 92 ? -2.877 9.907 19.496 1.00 89.12 92 GLU A N 1
ATOM 667 C CA . GLU A 1 92 ? -1.965 9.616 18.391 1.00 89.12 92 GLU A CA 1
ATOM 668 C C . GLU A 1 92 ? -2.717 9.333 17.089 1.00 89.12 92 GLU A C 1
ATOM 670 O O . GLU A 1 92 ? -3.806 8.758 17.082 1.00 89.12 92 GLU A O 1
ATOM 675 N N . THR A 1 93 ? -2.104 9.710 15.971 1.00 92.12 93 THR A N 1
ATOM 676 C CA . THR A 1 93 ? -2.476 9.230 14.639 1.00 92.12 93 THR A CA 1
ATOM 677 C C . THR A 1 93 ? -1.272 8.510 14.061 1.00 92.12 93 THR A C 1
ATOM 679 O O . THR A 1 93 ? -0.202 9.107 13.943 1.00 92.12 93 THR A O 1
ATOM 682 N N . VAL A 1 94 ? -1.440 7.235 13.719 1.00 93.81 94 VAL A N 1
ATOM 683 C CA . VAL A 1 94 ? -0.368 6.405 13.161 1.00 93.81 94 VAL A CA 1
ATOM 684 C C . VAL A 1 94 ? -0.778 5.946 11.774 1.00 93.81 94 VAL A C 1
ATOM 686 O O . VAL A 1 94 ? -1.893 5.464 11.575 1.00 93.81 94 VAL A O 1
ATOM 689 N N . ARG A 1 95 ? 0.131 6.111 10.814 1.00 94.62 95 ARG A N 1
ATOM 690 C CA . ARG A 1 95 ? -0.075 5.732 9.420 1.00 94.62 95 ARG A CA 1
ATOM 691 C C . ARG A 1 95 ? 0.821 4.575 9.033 1.00 94.62 95 ARG A C 1
ATOM 693 O O . ARG A 1 95 ? 2.009 4.555 9.356 1.00 94.62 95 ARG A O 1
ATOM 700 N N . TYR A 1 96 ? 0.240 3.673 8.267 1.00 95.00 96 TYR A N 1
ATOM 701 C CA . TYR A 1 96 ? 0.880 2.484 7.755 1.00 95.00 96 TYR A CA 1
ATOM 702 C C . TYR A 1 96 ? 0.705 2.410 6.243 1.00 95.00 96 TYR A C 1
ATOM 704 O O . TYR A 1 96 ? -0.332 2.827 5.724 1.00 95.00 96 TYR A O 1
ATOM 712 N N . VAL A 1 97 ? 1.706 1.883 5.542 1.00 94.50 97 VAL A N 1
ATOM 713 C CA . VAL A 1 97 ? 1.681 1.727 4.083 1.00 94.50 97 VAL A CA 1
ATOM 714 C C . VAL A 1 97 ? 2.153 0.328 3.718 1.00 94.50 97 VAL A C 1
ATOM 716 O O . VAL A 1 97 ? 3.268 -0.045 4.058 1.00 94.50 97 VAL A O 1
ATOM 719 N N . ALA A 1 98 ? 1.332 -0.434 3.003 1.00 92.88 98 ALA A N 1
ATOM 720 C CA . ALA A 1 98 ? 1.730 -1.685 2.371 1.00 92.88 98 ALA A CA 1
ATOM 721 C C . ALA A 1 98 ? 1.904 -1.450 0.867 1.00 92.88 98 ALA A C 1
ATOM 723 O O . ALA A 1 98 ? 0.933 -1.135 0.178 1.00 92.88 98 ALA A O 1
ATOM 724 N N . ILE A 1 99 ? 3.134 -1.592 0.368 1.00 89.31 99 ILE A N 1
ATOM 725 C CA . ILE A 1 99 ? 3.474 -1.385 -1.055 1.00 89.31 99 ILE A CA 1
ATOM 726 C C . ILE A 1 99 ? 3.370 -2.646 -1.913 1.00 89.31 99 ILE A C 1
ATOM 728 O O . ILE A 1 99 ? 3.414 -2.556 -3.138 1.00 89.31 99 ILE A O 1
ATOM 732 N N . GLY A 1 100 ? 3.226 -3.807 -1.273 1.00 85.06 100 GLY A N 1
ATOM 733 C CA . GLY A 1 100 ? 3.049 -5.089 -1.942 1.00 85.06 100 GLY A CA 1
ATOM 734 C C . GLY A 1 100 ? 4.134 -5.385 -2.978 1.00 85.06 100 GLY A C 1
ATOM 735 O O . GLY A 1 100 ? 5.316 -5.138 -2.751 1.00 85.06 100 GLY A O 1
ATOM 736 N N . ASP A 1 101 ? 3.704 -5.892 -4.131 1.00 84.19 101 ASP A N 1
ATOM 737 C CA . ASP A 1 101 ? 4.575 -6.348 -5.219 1.00 84.19 101 ASP A CA 1
ATOM 738 C C . ASP A 1 101 ? 5.191 -5.181 -6.024 1.00 84.19 101 ASP A C 1
ATOM 740 O O . ASP A 1 101 ? 5.960 -5.429 -6.950 1.00 84.19 101 ASP A O 1
ATOM 744 N N . LEU A 1 102 ? 4.921 -3.907 -5.679 1.00 87.75 102 LEU A N 1
ATOM 745 C CA . LEU A 1 102 ? 5.667 -2.777 -6.262 1.00 87.75 102 LEU A CA 1
ATOM 746 C C . LEU A 1 102 ? 7.139 -2.784 -5.833 1.00 87.75 102 LEU A C 1
ATOM 748 O O . LEU A 1 102 ? 7.976 -2.199 -6.526 1.00 87.75 102 LEU A O 1
ATOM 752 N N . TRP A 1 103 ? 7.448 -3.419 -4.698 1.00 89.38 103 TRP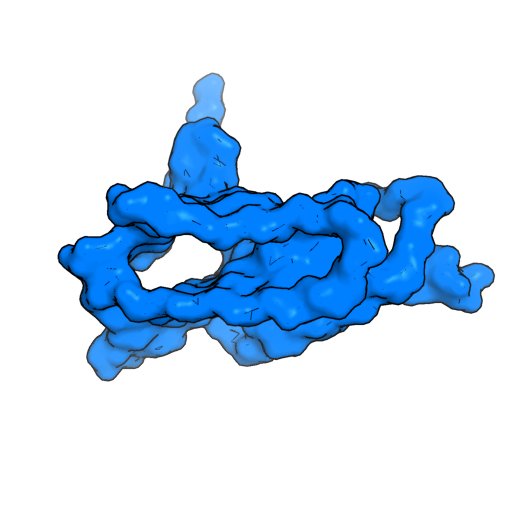 A N 1
ATOM 753 C CA . TRP A 1 103 ? 8.810 -3.634 -4.229 1.00 89.38 103 TRP A CA 1
ATOM 754 C C . TRP A 1 103 ? 9.455 -4.849 -4.903 1.00 89.38 103 TRP A C 1
ATOM 756 O O . TRP A 1 103 ? 8.862 -5.924 -4.973 1.00 89.38 103 TRP A O 1
ATOM 766 N N . ALA A 1 104 ? 10.712 -4.695 -5.323 1.00 87.94 104 ALA A N 1
ATOM 767 C CA . ALA A 1 104 ? 11.554 -5.801 -5.761 1.00 87.94 104 ALA A CA 1
ATOM 768 C C . ALA A 1 104 ? 13.025 -5.546 -5.403 1.00 87.94 104 ALA A C 1
ATOM 770 O O . ALA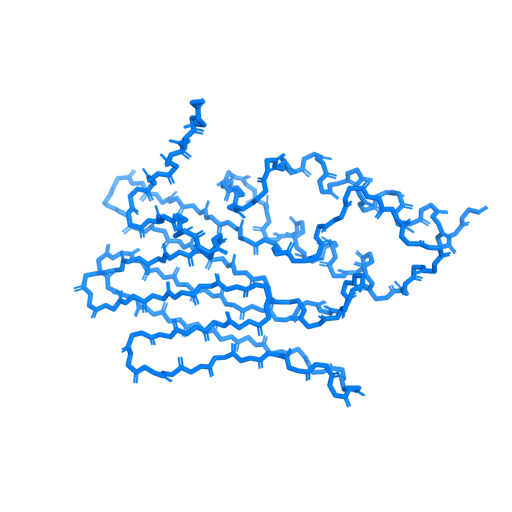 A 1 104 ? 13.569 -4.481 -5.701 1.00 87.94 104 ALA A O 1
ATOM 771 N N . ASP A 1 105 ? 13.691 -6.551 -4.829 1.00 85.94 105 ASP A N 1
ATOM 772 C CA . ASP A 1 105 ? 15.122 -6.472 -4.500 1.00 85.94 105 ASP A CA 1
ATOM 773 C C . ASP A 1 105 ? 15.984 -6.371 -5.776 1.00 85.94 105 ASP A C 1
ATOM 775 O O . ASP A 1 105 ? 16.965 -5.614 -5.867 1.00 85.94 105 ASP A O 1
ATOM 779 N N . GLU A 1 106 ? 15.576 -7.104 -6.812 1.00 87.06 106 GLU A N 1
ATOM 780 C CA . GLU A 1 106 ? 16.243 -7.182 -8.107 1.00 87.06 106 GLU A CA 1
ATOM 781 C C . GLU A 1 106 ? 15.375 -6.603 -9.223 1.00 87.06 106 GLU A C 1
ATOM 783 O O . GLU A 1 106 ? 14.155 -6.766 -9.246 1.00 87.06 106 GLU A O 1
ATOM 788 N N . LEU A 1 107 ? 16.027 -5.940 -10.182 1.00 90.00 107 LEU A N 1
ATOM 789 C CA . LEU A 1 107 ? 15.342 -5.449 -11.369 1.00 90.00 107 LEU A CA 1
ATOM 790 C C . LEU A 1 107 ? 15.230 -6.571 -12.411 1.00 90.00 107 LEU A C 1
ATOM 792 O O . LEU A 1 107 ? 16.237 -7.221 -12.708 1.00 90.00 107 LEU A O 1
ATOM 796 N N . PRO A 1 108 ? 14.049 -6.776 -13.020 1.00 86.56 108 PRO A N 1
ATOM 797 C CA . PRO A 1 108 ? 13.913 -7.641 -14.178 1.00 86.56 108 PRO A CA 1
ATOM 798 C C . PRO A 1 108 ? 14.697 -7.073 -15.367 1.00 86.56 108 PRO A C 1
ATOM 800 O O . PRO A 1 108 ? 14.997 -5.882 -15.440 1.00 86.56 108 PRO A O 1
ATOM 803 N N . ALA A 1 109 ? 14.980 -7.931 -16.350 1.00 85.56 109 ALA A N 1
ATOM 804 C CA . ALA A 1 109 ? 15.702 -7.535 -17.561 1.00 85.56 109 ALA A CA 1
ATOM 805 C C . ALA A 1 109 ? 14.990 -6.432 -18.366 1.00 85.56 109 ALA A C 1
ATOM 807 O O . ALA A 1 109 ? 15.648 -5.664 -19.060 1.00 85.56 109 ALA A O 1
ATOM 808 N N . ASN A 1 110 ? 13.658 -6.363 -18.277 1.00 85.12 110 ASN A N 1
ATOM 809 C CA . ASN A 1 110 ? 12.847 -5.325 -18.902 1.00 85.12 110 ASN A CA 1
ATOM 810 C C . ASN A 1 110 ? 12.048 -4.603 -17.821 1.00 85.12 110 ASN A C 1
ATOM 812 O O . ASN A 1 110 ? 11.236 -5.228 -17.140 1.00 85.12 110 ASN A O 1
ATOM 816 N N . VAL A 1 111 ? 12.260 -3.296 -17.699 1.00 87.88 111 VAL A N 1
ATOM 817 C CA . VAL A 1 111 ? 11.515 -2.432 -16.780 1.00 87.88 111 VAL A CA 1
ATOM 818 C C . VAL A 1 111 ? 10.388 -1.744 -17.557 1.00 87.88 111 VAL A C 1
ATOM 820 O O . VAL A 1 111 ? 10.682 -1.018 -18.510 1.00 87.88 111 VAL A O 1
ATOM 823 N N . PRO A 1 112 ? 9.105 -1.952 -17.207 1.00 85.50 112 PRO A N 1
ATOM 824 C CA . PRO A 1 112 ? 8.016 -1.202 -17.819 1.00 85.50 112 PRO A CA 1
ATOM 825 C C . PRO A 1 112 ? 8.079 0.285 -17.408 1.00 85.50 112 PRO A C 1
ATOM 827 O O . PRO A 1 112 ? 8.304 0.581 -16.232 1.00 85.50 112 PRO A O 1
ATOM 830 N N . PRO A 1 113 ? 7.839 1.240 -18.331 1.00 86.94 113 PRO A N 1
ATOM 831 C CA . PRO A 1 113 ? 7.886 2.675 -18.021 1.00 86.94 113 PRO A CA 1
ATOM 832 C C . PRO A 1 113 ? 6.890 3.144 -16.950 1.00 86.94 113 PRO A C 1
ATOM 834 O O . PRO A 1 113 ? 7.098 4.190 -16.342 1.00 86.94 113 PRO A O 1
ATOM 837 N N . SER A 1 114 ? 5.813 2.390 -16.717 1.00 84.81 114 SER A N 1
ATOM 838 C CA . SER A 1 114 ? 4.807 2.671 -15.686 1.00 84.81 114 SER A CA 1
ATOM 839 C C . SER A 1 114 ? 5.313 2.432 -14.264 1.00 84.81 114 SER A C 1
ATOM 841 O O . SER A 1 114 ? 4.839 3.081 -13.336 1.00 84.81 114 SER A O 1
ATOM 843 N N . TRP A 1 115 ? 6.283 1.536 -14.073 1.00 88.88 115 TRP A N 1
ATOM 844 C CA . TRP A 1 115 ? 6.722 1.131 -12.740 1.00 88.88 115 TRP A CA 1
ATOM 845 C C . TRP A 1 115 ? 7.404 2.245 -11.933 1.00 88.88 115 TRP A C 1
ATOM 847 O O . TRP A 1 115 ? 6.984 2.460 -10.797 1.00 88.88 115 TRP A O 1
ATOM 857 N N . PRO A 1 116 ? 8.380 3.022 -12.451 1.00 91.25 116 PRO A N 1
ATOM 858 C CA . PRO A 1 116 ? 8.918 4.150 -11.685 1.00 91.25 116 PRO A CA 1
ATOM 859 C C . PRO A 1 116 ? 7.843 5.181 -11.325 1.00 91.25 116 PRO A C 1
ATOM 861 O O . PRO A 1 116 ? 7.902 5.739 -10.238 1.00 91.25 116 PRO A O 1
ATOM 864 N N . VAL A 1 117 ? 6.828 5.382 -12.176 1.00 89.25 117 VAL A N 1
ATOM 865 C CA . VAL A 1 117 ? 5.692 6.269 -11.866 1.00 89.25 117 VAL A CA 1
ATOM 866 C C . VAL A 1 117 ? 4.870 5.713 -10.700 1.00 89.25 117 VAL A C 1
ATOM 868 O O . VAL A 1 117 ? 4.536 6.454 -9.780 1.00 89.25 117 VAL A O 1
ATOM 871 N N . ALA A 1 118 ? 4.582 4.409 -10.695 1.00 89.50 118 ALA A N 1
ATOM 872 C CA . ALA A 1 118 ? 3.876 3.758 -9.592 1.00 89.50 118 ALA A CA 1
ATOM 873 C C . ALA A 1 118 ? 4.669 3.836 -8.272 1.00 89.50 118 ALA A C 1
ATOM 875 O O . ALA A 1 118 ? 4.088 4.098 -7.218 1.00 89.50 118 ALA A O 1
ATOM 876 N N . VAL A 1 119 ? 5.996 3.662 -8.328 1.00 92.00 119 VAL A N 1
ATOM 877 C CA . VAL A 1 119 ? 6.882 3.800 -7.159 1.00 92.00 119 VAL A CA 1
ATOM 878 C C . VAL A 1 119 ? 6.933 5.248 -6.664 1.00 92.00 119 VAL A C 1
ATOM 880 O O . VAL A 1 119 ? 6.863 5.467 -5.458 1.00 92.00 119 VAL A O 1
ATOM 883 N N . ASP A 1 120 ? 6.993 6.240 -7.555 1.00 92.88 120 ASP A N 1
ATOM 884 C CA . ASP A 1 120 ? 6.955 7.664 -7.191 1.00 92.88 120 ASP A CA 1
ATOM 885 C C . ASP A 1 120 ? 5.646 8.038 -6.473 1.00 92.88 120 ASP A C 1
ATOM 887 O O . ASP A 1 120 ? 5.656 8.662 -5.410 1.00 92.88 120 ASP A O 1
ATOM 891 N N . LEU A 1 121 ? 4.508 7.557 -6.982 1.00 90.69 121 LEU A N 1
ATOM 892 C CA . LEU A 1 121 ? 3.211 7.728 -6.323 1.00 90.69 121 LEU A CA 1
ATOM 893 C C . LEU A 1 121 ? 3.180 7.054 -4.943 1.00 90.69 121 LEU A C 1
ATOM 895 O O . LEU A 1 121 ? 2.689 7.649 -3.981 1.00 90.69 121 LEU A O 1
ATOM 899 N N . ALA A 1 122 ? 3.731 5.842 -4.818 1.00 90.94 122 ALA A N 1
ATOM 900 C CA . ALA A 1 122 ? 3.832 5.147 -3.537 1.00 90.94 122 ALA A CA 1
ATOM 901 C C . ALA A 1 122 ? 4.719 5.912 -2.537 1.00 90.94 122 ALA A C 1
ATOM 903 O O . ALA A 1 122 ? 4.363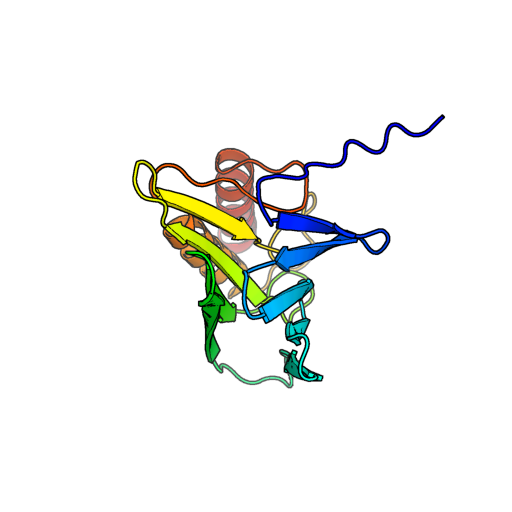 6.009 -1.362 1.00 90.94 122 ALA A O 1
ATOM 904 N N . LEU A 1 123 ? 5.821 6.519 -2.991 1.00 93.50 123 LEU A N 1
ATOM 905 C CA . LEU A 1 123 ? 6.672 7.388 -2.169 1.00 93.50 123 LEU A CA 1
ATOM 906 C C . LEU A 1 123 ? 5.917 8.624 -1.660 1.00 93.50 123 LEU A C 1
ATOM 908 O O . LEU A 1 123 ? 6.094 9.007 -0.500 1.00 93.50 123 LEU A O 1
ATOM 912 N N . GLY A 1 124 ? 5.019 9.194 -2.469 1.00 92.00 124 GLY A N 1
ATOM 913 C CA . GLY A 1 124 ? 4.112 10.265 -2.041 1.00 92.00 124 GLY A CA 1
ATOM 914 C C . GLY A 1 124 ? 3.170 9.844 -0.902 1.00 92.00 124 GLY A C 1
ATOM 915 O O . GLY A 1 124 ? 2.882 10.627 0.003 1.00 92.00 124 GLY A O 1
ATOM 916 N N . LEU A 1 125 ? 2.746 8.575 -0.865 1.00 90.62 125 LEU A N 1
ATOM 917 C CA . LEU A 1 125 ? 1.956 8.024 0.248 1.00 90.62 125 LEU A CA 1
ATOM 918 C C . LEU A 1 125 ? 2.786 7.808 1.526 1.00 90.62 125 LEU A C 1
ATOM 920 O O . LEU A 1 125 ? 2.212 7.642 2.607 1.00 90.62 125 LEU A O 1
ATOM 924 N N . MET A 1 126 ? 4.116 7.844 1.420 1.00 93.00 126 MET A N 1
ATOM 925 C CA . MET A 1 126 ? 5.069 7.710 2.526 1.00 93.00 126 MET A CA 1
ATOM 926 C C . MET A 1 126 ? 5.600 9.055 3.037 1.00 93.00 126 MET A C 1
ATOM 928 O O . MET A 1 126 ? 6.661 9.121 3.669 1.00 93.00 126 MET A O 1
ATOM 932 N N . GLU A 1 127 ? 4.924 10.163 2.743 1.00 89.38 127 GLU A N 1
ATOM 933 C CA . GLU A 1 127 ? 5.258 11.446 3.355 1.00 89.38 127 GLU A CA 1
ATOM 934 C C . GLU A 1 127 ? 4.987 11.451 4.868 1.00 89.38 127 GLU A C 1
ATOM 936 O O . GLU A 1 127 ? 3.989 10.920 5.360 1.00 89.38 127 GLU A O 1
ATOM 941 N N . GLY A 1 128 ? 5.886 12.096 5.617 1.00 88.62 128 GLY A N 1
ATOM 942 C CA . GLY A 1 128 ? 5.822 12.159 7.075 1.00 88.62 128 GLY A CA 1
ATOM 943 C C . GLY A 1 128 ? 6.315 10.883 7.762 1.00 88.62 128 GLY A C 1
ATOM 944 O O . GLY A 1 128 ? 7.182 10.174 7.255 1.00 88.62 128 GLY A O 1
ATOM 945 N N . GLN A 1 129 ? 5.800 10.628 8.965 1.00 88.44 129 GLN A N 1
ATOM 946 C CA . GLN A 1 129 ? 6.122 9.426 9.733 1.00 88.44 129 GLN A CA 1
ATOM 947 C C . GLN A 1 129 ? 5.116 8.325 9.398 1.00 88.44 129 GLN A C 1
ATOM 949 O O . GLN A 1 129 ? 3.982 8.344 9.877 1.00 88.44 129 GLN A O 1
ATOM 954 N N . VAL A 1 130 ? 5.548 7.372 8.574 1.00 91.88 130 VAL A N 1
ATOM 955 C CA . VAL A 1 130 ? 4.778 6.176 8.222 1.00 91.88 130 VAL A CA 1
ATOM 956 C C . VAL A 1 130 ? 5.540 4.918 8.615 1.00 91.88 130 VAL A C 1
ATOM 958 O O . VAL A 1 130 ? 6.770 4.905 8.630 1.00 91.88 130 VAL A O 1
ATOM 961 N N . GLN A 1 131 ? 4.807 3.852 8.913 1.00 92.31 131 GLN A N 1
ATOM 962 C CA . GLN A 1 131 ? 5.368 2.514 9.070 1.00 92.31 131 GLN A CA 1
ATOM 963 C C . GLN A 1 131 ? 5.075 1.701 7.810 1.00 92.31 131 GLN A C 1
ATOM 965 O O . GLN A 1 131 ? 3.917 1.551 7.420 1.00 92.31 131 GLN A O 1
ATOM 970 N N . ILE A 1 132 ? 6.116 1.189 7.159 1.00 91.75 132 ILE A N 1
ATOM 971 C CA . ILE A 1 132 ? 5.941 0.309 6.004 1.00 91.75 132 ILE A CA 1
ATOM 972 C C . ILE A 1 132 ? 5.584 -1.086 6.522 1.00 91.75 132 ILE A C 1
ATOM 974 O O . ILE A 1 132 ? 6.215 -1.598 7.446 1.00 91.75 132 ILE A O 1
ATOM 978 N N . LEU A 1 133 ? 4.520 -1.659 5.968 1.00 90.31 133 LEU A N 1
ATOM 979 C CA . LEU A 1 133 ? 4.031 -2.991 6.289 1.00 90.31 133 LEU A CA 1
ATOM 980 C C . LEU A 1 133 ? 4.415 -3.966 5.186 1.00 90.31 133 LEU A C 1
ATOM 982 O O . LEU A 1 133 ? 4.212 -3.684 4.003 1.00 90.31 133 LEU A O 1
ATOM 986 N N . GLY A 1 134 ? 4.832 -5.160 5.598 1.00 76.06 134 GLY A N 1
ATOM 987 C CA . GLY A 1 134 ? 5.253 -6.207 4.674 1.00 76.06 134 GLY A CA 1
ATOM 988 C C . GLY A 1 134 ? 6.637 -5.923 4.091 1.00 76.06 134 GLY A C 1
ATOM 989 O O . GLY A 1 134 ? 6.982 -4.777 3.835 1.00 76.06 134 GLY A O 1
ATOM 990 N N . ALA A 1 135 ? 7.415 -6.993 3.898 1.00 69.31 135 ALA A N 1
ATOM 991 C CA . ALA A 1 135 ? 8.851 -6.965 3.599 1.00 69.31 135 ALA A CA 1
ATOM 992 C C . ALA A 1 135 ? 9.687 -6.144 4.616 1.00 69.31 135 ALA A C 1
ATOM 994 O O . ALA A 1 135 ? 9.227 -5.189 5.233 1.00 69.31 135 ALA A O 1
ATOM 995 N N . ASP A 1 136 ? 10.934 -6.545 4.859 1.00 82.00 136 ASP A N 1
ATOM 996 C CA . ASP A 1 136 ? 11.845 -5.780 5.727 1.00 82.00 136 ASP A CA 1
ATOM 997 C C . ASP A 1 136 ? 12.427 -4.607 4.918 1.00 82.00 136 ASP A C 1
ATOM 999 O O . ASP A 1 136 ? 13.573 -4.651 4.480 1.00 82.00 136 ASP A O 1
ATOM 1003 N N . VAL A 1 137 ? 11.571 -3.627 4.598 1.00 88.31 137 VAL A N 1
ATOM 1004 C CA . VAL A 1 137 ? 11.834 -2.543 3.637 1.00 88.31 137 VAL A CA 1
ATOM 1005 C C . VAL A 1 137 ? 11.607 -1.187 4.291 1.00 88.31 137 VAL A C 1
ATOM 1007 O O . VAL A 1 137 ? 10.592 -0.945 4.947 1.00 88.31 137 VAL A O 1
ATOM 1010 N N . THR A 1 138 ? 12.547 -0.272 4.073 1.00 91.31 138 THR A N 1
ATOM 1011 C CA . THR A 1 138 ? 12.464 1.120 4.521 1.00 91.31 138 THR A CA 1
ATOM 1012 C C . THR A 1 138 ? 12.077 2.062 3.383 1.00 91.31 138 THR A C 1
ATOM 1014 O O . THR A 1 138 ? 12.127 1.713 2.205 1.00 91.31 138 THR A O 1
ATOM 1017 N N . LYS A 1 139 ? 11.705 3.303 3.720 1.00 92.56 139 LYS A N 1
ATOM 1018 C CA . LYS A 1 139 ? 11.441 4.336 2.709 1.00 92.56 139 LYS A CA 1
ATOM 1019 C C . LYS A 1 139 ? 12.671 4.593 1.830 1.00 92.56 139 LYS A C 1
ATOM 1021 O O . LYS A 1 139 ? 12.530 4.691 0.616 1.00 92.56 139 LYS A O 1
ATOM 1026 N N . ASP A 1 140 ? 13.857 4.640 2.431 1.00 93.56 140 ASP A N 1
ATOM 1027 C CA . ASP A 1 140 ? 15.122 4.864 1.723 1.00 93.56 140 ASP A CA 1
ATOM 1028 C C . ASP A 1 140 ? 15.406 3.742 0.710 1.00 93.56 140 ASP A C 1
ATOM 1030 O O . ASP A 1 140 ? 15.936 3.989 -0.378 1.00 93.56 140 ASP A O 1
ATOM 1034 N N . ASP A 1 141 ? 15.006 2.507 1.028 1.00 93.75 141 ASP A N 1
ATOM 1035 C CA . ASP A 1 141 ? 15.100 1.381 0.099 1.00 93.75 141 ASP A CA 1
ATOM 1036 C C . ASP A 1 141 ? 14.182 1.594 -1.113 1.00 93.75 141 ASP A C 1
ATOM 1038 O O . ASP A 1 141 ? 14.615 1.421 -2.256 1.00 93.75 141 ASP A O 1
ATOM 1042 N N . VAL A 1 142 ? 12.942 2.048 -0.894 1.00 93.38 142 VAL A N 1
ATOM 1043 C CA . VAL A 1 142 ? 11.978 2.362 -1.968 1.00 93.38 142 VAL A CA 1
ATOM 1044 C C . VAL A 1 142 ? 12.465 3.532 -2.831 1.00 93.38 142 VAL A C 1
ATOM 1046 O O . VAL A 1 142 ? 12.374 3.474 -4.059 1.00 93.38 142 VAL A O 1
ATOM 1049 N N . GLU A 1 143 ? 13.055 4.566 -2.226 1.00 95.44 143 GLU A N 1
ATOM 1050 C CA . GLU A 1 143 ? 13.702 5.666 -2.957 1.00 95.44 143 GLU A CA 1
ATOM 1051 C C . GLU A 1 143 ? 14.879 5.156 -3.800 1.00 95.44 143 GLU A C 1
ATOM 1053 O O . GLU A 1 143 ? 15.032 5.529 -4.967 1.00 95.44 143 GLU A O 1
ATOM 1058 N N . THR A 1 144 ? 15.679 4.242 -3.248 1.00 95.94 144 THR A N 1
ATOM 1059 C CA . THR A 1 144 ? 16.790 3.602 -3.961 1.00 95.94 144 THR A CA 1
ATOM 1060 C C . THR A 1 144 ? 16.289 2.776 -5.147 1.00 95.94 144 THR A C 1
ATOM 1062 O O . THR A 1 144 ? 16.866 2.855 -6.236 1.00 95.94 144 THR A O 1
ATOM 1065 N N . LEU A 1 145 ? 15.201 2.017 -4.984 1.00 94.81 145 LEU A N 1
ATOM 1066 C CA . LEU A 1 145 ? 14.548 1.301 -6.081 1.00 94.81 145 LEU A CA 1
ATOM 1067 C C . LEU A 1 145 ? 14.094 2.271 -7.176 1.00 94.81 145 LEU A C 1
ATOM 1069 O O . LEU A 1 145 ? 14.405 2.042 -8.345 1.00 94.81 145 LEU A O 1
ATOM 1073 N N . HIS A 1 146 ? 13.436 3.375 -6.813 1.00 95.25 146 HIS A N 1
ATOM 1074 C CA . HIS A 1 146 ? 12.995 4.384 -7.777 1.00 95.25 146 HIS A CA 1
ATOM 1075 C C . HIS A 1 146 ? 14.164 4.915 -8.622 1.00 95.25 146 HIS A C 1
ATOM 1077 O O . HIS A 1 146 ? 14.084 4.935 -9.851 1.00 95.25 146 HIS A O 1
ATOM 1083 N N . GLN A 1 147 ? 15.293 5.256 -7.991 1.00 96.31 147 GLN A N 1
ATOM 1084 C CA . GLN A 1 147 ? 16.481 5.722 -8.715 1.00 96.31 147 GLN A CA 1
ATOM 1085 C C . GLN A 1 147 ? 17.071 4.648 -9.638 1.00 96.31 147 GLN A C 1
ATOM 1087 O O . GLN A 1 147 ? 17.484 4.952 -10.760 1.00 96.31 147 GLN A O 1
ATOM 1092 N N . ARG A 1 148 ? 17.082 3.379 -9.210 1.00 95.94 148 ARG A N 1
ATOM 1093 C CA . ARG A 1 148 ? 17.533 2.258 -10.051 1.00 95.94 148 ARG A CA 1
ATOM 1094 C C . ARG A 1 148 ? 16.629 2.070 -11.275 1.00 95.94 148 ARG A C 1
ATOM 1096 O O . ARG A 1 148 ? 17.148 1.846 -12.366 1.00 95.94 148 ARG A O 1
ATOM 1103 N N . LEU A 1 149 ? 15.308 2.194 -11.113 1.00 94.00 149 LEU A N 1
ATOM 1104 C CA . LEU A 1 149 ? 14.332 2.102 -12.207 1.00 94.00 149 LEU A CA 1
ATOM 1105 C C . LEU A 1 149 ? 14.526 3.225 -13.234 1.00 94.00 149 LEU A C 1
ATOM 1107 O O . LEU A 1 149 ? 14.590 2.955 -14.433 1.00 94.00 149 LEU A O 1
ATOM 1111 N N . LEU A 1 150 ? 14.688 4.471 -12.776 1.00 94.19 150 LEU A N 1
ATOM 1112 C CA . LEU A 1 150 ? 14.972 5.610 -13.657 1.00 94.19 150 LEU A CA 1
ATOM 1113 C C . LEU A 1 150 ? 16.297 5.430 -14.409 1.00 94.19 150 LEU A C 1
ATOM 1115 O O . LEU A 1 150 ? 16.367 5.694 -15.609 1.00 94.19 150 LEU A O 1
ATOM 1119 N N . GLY A 1 151 ? 17.330 4.929 -13.724 1.00 93.56 151 GLY A N 1
ATOM 1120 C CA . GLY A 1 151 ? 18.615 4.602 -14.338 1.00 93.56 151 GLY A CA 1
ATOM 1121 C C . GLY A 1 151 ? 18.503 3.535 -15.429 1.00 93.56 151 GLY A C 1
ATOM 1122 O O . GLY A 1 151 ? 19.127 3.677 -16.472 1.00 93.56 151 GLY A O 1
ATOM 1123 N N . ALA A 1 152 ? 17.673 2.508 -15.234 1.00 92.06 152 ALA A N 1
ATOM 1124 C CA . ALA A 1 152 ? 17.461 1.454 -16.228 1.00 92.06 152 ALA A CA 1
ATOM 1125 C C . ALA A 1 152 ? 16.697 1.928 -17.482 1.00 92.06 152 ALA A C 1
ATOM 1127 O O . ALA A 1 152 ? 16.870 1.348 -18.552 1.00 92.06 152 ALA A O 1
ATOM 1128 N N . LEU A 1 153 ? 15.849 2.957 -17.368 1.00 89.25 153 LEU A N 1
ATOM 1129 C CA . LEU A 1 153 ? 15.070 3.494 -18.493 1.00 89.25 153 LEU A CA 1
ATOM 1130 C C . LEU A 1 153 ? 15.786 4.599 -19.279 1.00 89.25 153 LEU A C 1
ATOM 1132 O O . LEU A 1 153 ? 15.465 4.820 -20.449 1.00 89.25 153 LEU A O 1
ATOM 1136 N N . HIS A 1 154 ? 16.694 5.334 -18.636 1.00 89.62 154 HIS A N 1
ATOM 1137 C CA . HIS A 1 154 ? 17.273 6.561 -19.193 1.00 89.62 154 HIS A CA 1
ATOM 1138 C C . HIS A 1 154 ? 18.807 6.586 -19.251 1.00 89.62 154 HIS A C 1
ATOM 1140 O O . HIS A 1 154 ? 19.356 7.518 -19.843 1.00 89.62 154 HIS A O 1
ATOM 1146 N N . GLY A 1 155 ? 19.486 5.618 -18.631 1.00 76.81 155 GLY A N 1
ATOM 1147 C CA . GLY A 1 155 ? 20.946 5.457 -18.653 1.00 76.81 155 GLY A CA 1
ATOM 1148 C C . GLY A 1 155 ? 21.427 4.541 -19.768 1.00 76.81 155 GLY A C 1
ATOM 1149 O O . GLY A 1 155 ? 22.557 4.787 -20.248 1.00 76.81 155 GLY A O 1
#

Sequence (155 aa):
MVKCQSSDVRGIRTNDDGAIVVEGTERSLTYTPRLVTLDDGTTVAHESQGGEMSSVWAADLGGGWFVEVAHLGDGPVGGELVMTATFIGLDETVRYVAIGDLWADELPANVPPSWPVAVDLALGLMEGQVQILGADVTKDDVETLHQRLLGALHG

Radius of gyration: 15.77 Å; chains: 1; bounding box: 39×35×42 Å

Foldseek 3Di:
DDPPPFPPDPQWTQDPVRWIKHAAPAWIWTDAQAWIAIPVGDIDGDDPPPDPDWDKDKDDNHPQKIKIWIDLFQAPHGRGIKMKIWGDDPVDIAIEIERHRLDDPDDDPDGDPSSLSSLVVSLVSVPDDYHYDGDPDDSVNSVVVSVVSCVSVPD